Protein AF-R9GU99-F1 (afdb_monomer_lite)

pLDDT: mean 89.23, std 8.76, range [55.84, 96.19]

InterPro domains:
  IPR012910 TonB-dependent receptor, plug domain [PF07715] (3-31)
  IPR023997 TonB-dependent outer membrane protein SusC/RagA, conserved site [TIGR04057] (8-35)
  IPR037066 TonB-dependent receptor, plug domain superfamily [G3DSA:2.170.130.10] (1-40)
  IPR039426 TonB-dependent receptor-like [PS52016] (1-49)

Organism: NCBI:txid1150600

Secondary structure (DSSP, 8-state):
----GGGEEEEEEE-HHHHHHHHGGGGTT-EEEEEE-GGGGGG--TT--

Foldseek 3Di:
DDDDPVQWPDWDWADQVRQCVVPNPVQNRTDIDTDGDPVCPVVDDPPPD

Radius of gyration: 12.91 Å; chains: 1; bounding box: 24×25×30 Å

Sequence (49 aa):
MEISPDWIEKIEV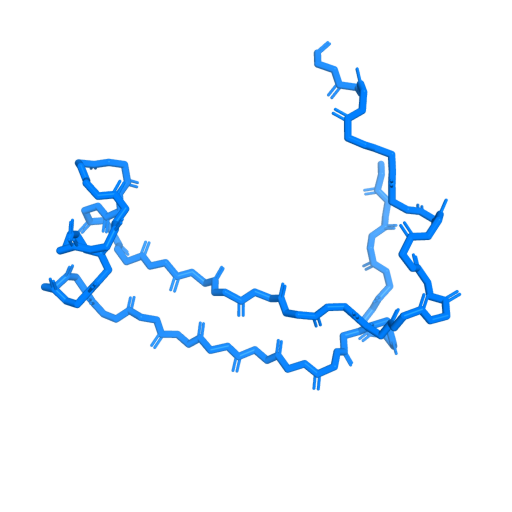LKEAKATALYGSKAANGVLLIEIKKAYASKIDFSQK

Structure (mmCIF, N/CA/C/O backbone):
data_AF-R9GU99-F1
#
_entry.id   AF-R9GU99-F1
#
loop_
_atom_site.group_PDB
_atom_site.id
_atom_site.type_symbol
_atom_site.label_atom_id
_atom_site.label_alt_id
_atom_site.label_comp_id
_atom_site.label_asym_id
_atom_site.label_entity_id
_atom_site.label_seq_id
_atom_site.pdbx_PDB_ins_code
_atom_site.Cartn_x
_atom_site.Cartn_y
_atom_site.Cartn_z
_atom_site.occupancy
_atom_site.B_iso_or_equiv
_atom_site.auth_seq_id
_atom_site.auth_comp_id
_atom_site.auth_asym_id
_atom_site.auth_atom_id
_atom_site.pdbx_PDB_model_num
ATOM 1 N N . MET A 1 1 ? -4.630 13.277 -12.931 1.00 62.41 1 MET A N 1
ATOM 2 C CA . MET A 1 1 ? -3.678 12.213 -12.56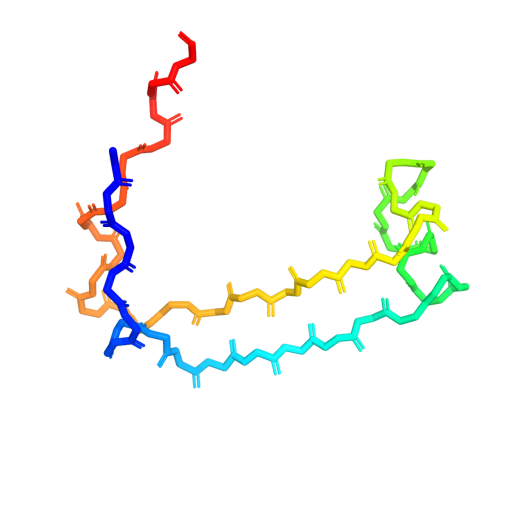1 1.00 62.41 1 MET A CA 1
ATOM 3 C C . MET A 1 1 ? -4.340 10.897 -12.900 1.00 62.41 1 MET A C 1
ATOM 5 O O . MET A 1 1 ? -5.411 10.635 -12.373 1.00 62.41 1 MET A O 1
ATOM 9 N N . GLU A 1 2 ? -3.770 10.138 -13.827 1.00 74.75 2 GLU A N 1
ATOM 10 C CA . GLU A 1 2 ? -4.297 8.831 -14.216 1.00 74.75 2 GLU A CA 1
ATOM 11 C C . GLU A 1 2 ? -3.336 7.758 -13.711 1.00 74.75 2 GLU A C 1
ATOM 13 O O . GLU A 1 2 ? -2.133 7.833 -13.962 1.00 74.75 2 GLU A O 1
ATOM 18 N N . ILE A 1 3 ? -3.863 6.796 -12.957 1.00 82.44 3 ILE A N 1
ATOM 19 C CA . ILE A 1 3 ? -3.128 5.603 -12.541 1.00 82.44 3 ILE A CA 1
ATOM 20 C C . ILE A 1 3 ? -3.584 4.482 -13.467 1.00 82.44 3 ILE A C 1
ATOM 22 O O . ILE A 1 3 ? -4.751 4.092 -13.436 1.00 82.44 3 ILE A O 1
ATOM 26 N N . SER A 1 4 ? -2.674 3.979 -14.299 1.00 89.56 4 SER A N 1
ATOM 27 C CA . SER A 1 4 ? -2.986 2.860 -15.188 1.00 89.56 4 SER A CA 1
ATOM 28 C C . SER A 1 4 ? -3.126 1.561 -14.380 1.00 89.56 4 SER A C 1
ATOM 30 O O . SER A 1 4 ? -2.273 1.288 -13.527 1.00 89.56 4 SER A O 1
ATOM 32 N N . PRO A 1 5 ? -4.143 0.722 -14.660 1.00 90.81 5 PRO A N 1
ATOM 33 C CA . PRO A 1 5 ? -4.307 -0.576 -14.00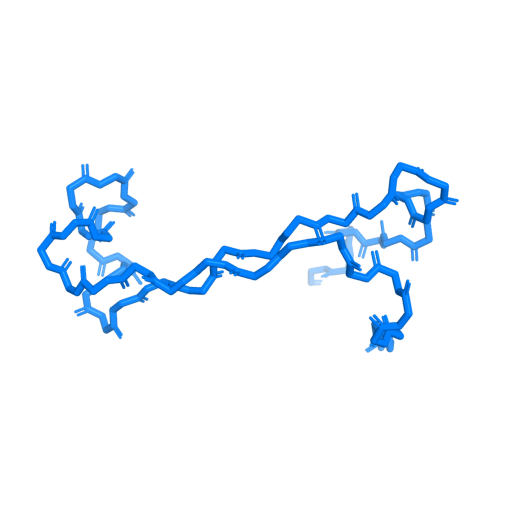4 1.00 90.81 5 PRO A CA 1
ATOM 34 C C . PRO A 1 5 ? -3.089 -1.496 -14.148 1.00 90.81 5 PRO A C 1
ATOM 36 O O . PRO A 1 5 ? -2.775 -2.251 -13.231 1.00 90.81 5 PRO A O 1
ATOM 39 N N . ASP A 1 6 ? -2.352 -1.396 -15.255 1.00 93.50 6 ASP A N 1
ATOM 40 C CA . ASP A 1 6 ? -1.197 -2.256 -15.539 1.00 93.50 6 ASP A CA 1
ATOM 41 C C . ASP A 1 6 ? -0.031 -2.040 -14.563 1.00 93.50 6 ASP A C 1
ATOM 43 O O . ASP A 1 6 ? 0.861 -2.890 -14.440 1.00 93.50 6 ASP A O 1
ATOM 47 N N . TRP A 1 7 ? -0.025 -0.906 -13.855 1.00 94.31 7 TRP A N 1
ATOM 48 C CA . TRP A 1 7 ? 0.999 -0.563 -12.869 1.00 94.31 7 TRP A CA 1
ATOM 49 C C . TRP A 1 7 ? 0.800 -1.283 -11.538 1.00 94.31 7 TRP A C 1
ATOM 51 O O . TRP A 1 7 ? 1.727 -1.331 -10.729 1.00 94.31 7 TRP A O 1
ATOM 61 N N . ILE A 1 8 ? -0.384 -1.842 -11.308 1.00 93.88 8 ILE A N 1
ATOM 62 C CA . ILE A 1 8 ? -0.738 -2.504 -10.061 1.00 93.88 8 ILE A CA 1
ATOM 63 C C . ILE A 1 8 ? 0.010 -3.837 -9.970 1.00 93.88 8 ILE A C 1
ATOM 65 O O . ILE A 1 8 ? -0.021 -4.660 -10.885 1.00 93.88 8 ILE A O 1
ATOM 69 N N . GLU A 1 9 ? 0.697 -4.030 -8.850 1.00 95.69 9 GLU A N 1
ATOM 70 C CA . GLU A 1 9 ? 1.314 -5.300 -8.465 1.00 95.69 9 GLU A CA 1
ATOM 71 C C . GLU A 1 9 ? 0.321 -6.139 -7.657 1.00 95.69 9 GLU A C 1
ATOM 73 O O . GLU A 1 9 ? 0.089 -7.309 -7.951 1.00 95.69 9 GLU A O 1
ATOM 78 N N . LYS A 1 10 ? -0.298 -5.525 -6.644 1.00 96.19 10 LYS A N 1
ATOM 79 C CA . LYS A 1 10 ? -1.193 -6.210 -5.713 1.00 96.19 10 LYS A CA 1
ATOM 80 C C . LYS A 1 10 ? -2.235 -5.248 -5.161 1.00 96.19 10 LYS A C 1
ATOM 82 O O . LYS A 1 10 ? -1.947 -4.082 -4.897 1.00 96.19 10 LYS A O 1
ATOM 87 N N . ILE A 1 11 ? -3.440 -5.771 -4.946 1.00 94.94 11 ILE A N 1
ATOM 88 C CA . ILE A 1 11 ? -4.505 -5.093 -4.208 1.00 94.94 11 ILE A CA 1
ATOM 89 C C . ILE A 1 11 ? -4.847 -5.940 -2.987 1.00 94.94 11 ILE A C 1
ATOM 91 O O . ILE A 1 11 ? -5.129 -7.132 -3.108 1.00 94.94 11 ILE A O 1
ATOM 95 N N . GLU A 1 12 ? -4.852 -5.321 -1.812 1.00 95.62 12 GLU A N 1
ATOM 96 C CA . GLU A 1 12 ? -5.331 -5.928 -0.574 1.00 95.62 12 GLU A CA 1
ATOM 97 C C . GLU A 1 12 ? -6.445 -5.076 0.035 1.00 95.62 12 GLU A C 1
ATOM 99 O O . GLU A 1 12 ? -6.314 -3.865 0.208 1.00 95.62 12 GLU A O 1
ATOM 104 N N . VAL A 1 13 ? -7.560 -5.726 0.371 1.00 94.31 13 VAL A N 1
ATOM 105 C CA . VAL A 1 13 ? -8.705 -5.082 1.020 1.00 94.31 13 VAL A CA 1
ATOM 106 C C . VAL A 1 13 ? -8.645 -5.376 2.512 1.00 94.31 13 VAL A C 1
ATOM 108 O O . VAL A 1 13 ? -8.803 -6.522 2.943 1.00 94.31 13 VAL A O 1
ATOM 111 N N . LEU A 1 14 ? -8.445 -4.336 3.314 1.00 93.94 14 LEU A N 1
ATOM 112 C CA . LEU A 1 14 ? -8.457 -4.423 4.767 1.00 93.94 14 LEU A CA 1
ATOM 113 C C . LEU A 1 14 ? -9.825 -3.997 5.294 1.00 93.94 14 LEU A C 1
ATOM 115 O O . LEU A 1 14 ? -10.270 -2.869 5.084 1.00 93.94 14 LEU A O 1
ATOM 119 N N . LYS A 1 15 ? -10.478 -4.912 6.014 1.00 89.12 15 LYS A N 1
ATOM 120 C CA . LYS A 1 15 ? -11.772 -4.660 6.658 1.00 89.12 15 LYS A CA 1
ATOM 121 C C . LYS A 1 15 ? -11.601 -3.885 7.966 1.00 89.12 15 LYS A C 1
ATOM 123 O O . LYS A 1 15 ? -10.579 -4.025 8.639 1.00 89.12 15 LYS A O 1
ATOM 128 N N . GLU A 1 16 ? -12.631 -3.115 8.305 1.00 86.88 16 GLU A N 1
ATOM 129 C CA . GLU A 1 16 ? -12.756 -2.134 9.398 1.00 86.88 16 GLU A CA 1
ATOM 130 C C . GLU A 1 16 ? -11.802 -2.348 10.583 1.00 86.88 16 GLU A C 1
ATOM 132 O O . GLU A 1 16 ? -10.887 -1.549 10.782 1.00 86.88 16 GLU A O 1
ATOM 137 N N . ALA A 1 17 ? -11.946 -3.443 11.338 1.00 89.06 17 ALA A N 1
ATOM 138 C CA . ALA A 1 17 ? -11.137 -3.682 12.536 1.00 89.06 17 ALA A CA 1
ATOM 139 C C . ALA A 1 17 ? -9.624 -3.788 12.244 1.00 89.06 17 ALA A C 1
ATOM 141 O O . ALA A 1 17 ? -8.813 -3.189 12.949 1.00 89.06 17 ALA A O 1
ATOM 142 N N . LYS A 1 18 ? -9.232 -4.499 11.175 1.00 91.12 18 LYS A N 1
ATOM 143 C CA . LYS A 1 18 ? -7.820 -4.659 10.772 1.00 91.12 18 LYS A CA 1
ATOM 144 C C . LYS A 1 18 ? -7.260 -3.359 10.186 1.00 91.12 18 LYS A C 1
ATOM 146 O O . LYS A 1 18 ? -6.106 -3.024 10.430 1.00 91.12 18 LYS A O 1
ATOM 151 N N . ALA A 1 19 ? -8.076 -2.623 9.433 1.00 93.12 19 ALA A N 1
ATOM 152 C CA . ALA A 1 19 ? -7.687 -1.355 8.824 1.00 93.12 19 ALA A CA 1
ATOM 153 C C . ALA A 1 19 ? -7.490 -0.252 9.880 1.00 93.12 19 ALA A C 1
ATOM 155 O O . ALA A 1 19 ? -6.477 0.445 9.871 1.00 93.12 19 ALA A O 1
ATOM 156 N N . THR A 1 20 ? -8.412 -0.149 10.837 1.00 92.81 20 THR A N 1
ATOM 157 C CA . THR A 1 20 ? -8.367 0.839 11.926 1.00 92.81 20 THR A CA 1
ATOM 158 C C . THR A 1 20 ? -7.193 0.588 12.870 1.00 92.81 20 THR A C 1
ATOM 160 O O . THR A 1 20 ? -6.537 1.539 13.286 1.00 92.81 20 THR A O 1
ATOM 163 N N . ALA A 1 21 ? -6.875 -0.679 13.163 1.00 93.81 21 ALA A N 1
ATOM 164 C CA . ALA A 1 21 ? -5.725 -1.030 13.998 1.00 93.81 21 ALA A CA 1
ATOM 165 C C . ALA A 1 21 ? -4.385 -0.552 13.407 1.00 93.81 21 ALA A C 1
ATOM 167 O O . ALA A 1 21 ? -3.472 -0.222 14.158 1.00 93.81 21 ALA A O 1
ATOM 168 N N . LEU A 1 22 ? -4.270 -0.502 12.075 1.00 92.69 22 LEU A N 1
ATOM 169 C CA . LEU A 1 22 ? -3.041 -0.112 11.379 1.00 92.69 22 LEU A CA 1
ATOM 170 C C . LEU A 1 22 ? -2.993 1.380 11.015 1.00 92.69 22 LEU A C 1
ATOM 172 O O . LEU A 1 22 ? -1.930 1.990 11.082 1.00 92.69 22 LEU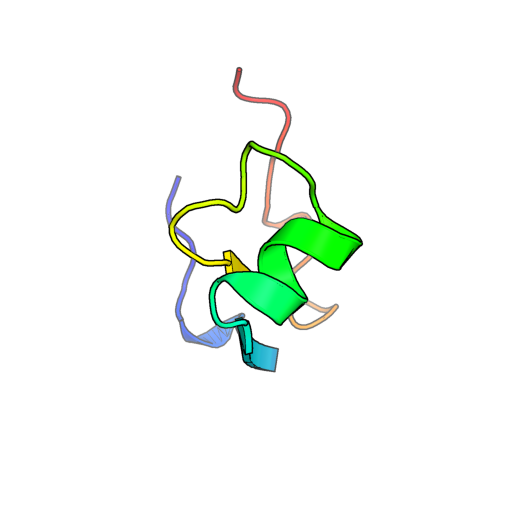 A O 1
ATOM 176 N N . TYR A 1 23 ? -4.125 1.971 10.627 1.00 92.69 23 TYR A N 1
ATOM 177 C CA . TYR A 1 23 ? -4.179 3.310 10.019 1.00 92.69 23 TYR A CA 1
ATOM 178 C C . TYR A 1 23 ? -5.061 4.313 10.789 1.00 92.69 23 TYR A C 1
ATOM 180 O O . TYR A 1 23 ? -5.221 5.461 10.365 1.00 92.69 23 TYR A O 1
ATOM 188 N N . GLY A 1 24 ? -5.611 3.913 11.938 1.00 91.75 24 GLY A N 1
ATOM 189 C CA . GLY A 1 24 ? -6.373 4.773 12.843 1.00 91.75 24 GLY A CA 1
ATOM 190 C C . GLY A 1 24 ? -7.754 5.171 12.317 1.00 91.75 24 GLY A C 1
ATOM 191 O O . GLY A 1 24 ? -8.323 4.529 11.438 1.00 91.75 24 GLY A O 1
ATOM 192 N N . SER A 1 25 ? -8.305 6.264 12.855 1.00 93.12 25 SER A N 1
ATOM 193 C CA . SER A 1 25 ? -9.683 6.709 12.578 1.00 93.12 25 SER A CA 1
ATOM 194 C C . SER A 1 25 ? -9.970 7.002 11.101 1.00 93.12 25 SER A C 1
ATOM 196 O O . SER A 1 25 ? -11.108 6.874 10.659 1.00 93.12 25 SER A O 1
ATOM 198 N N . LYS A 1 26 ? -8.944 7.337 10.309 1.00 90.06 26 LYS A N 1
ATOM 199 C CA . LYS A 1 26 ? -9.070 7.556 8.858 1.00 90.06 26 LYS A CA 1
ATOM 200 C C . LYS A 1 26 ? -9.450 6.286 8.089 1.00 90.06 26 LYS A C 1
ATOM 202 O O . LYS A 1 26 ? -9.955 6.381 6.978 1.00 90.06 26 LYS A O 1
ATOM 207 N N . ALA A 1 27 ? -9.222 5.119 8.685 1.00 94.31 27 ALA A N 1
ATOM 208 C CA . ALA A 1 27 ? -9.516 3.809 8.122 1.00 94.31 27 ALA A CA 1
ATOM 209 C C . ALA A 1 27 ? -10.823 3.193 8.645 1.00 94.31 27 ALA A C 1
ATOM 211 O O . ALA A 1 27 ? -11.053 1.999 8.452 1.00 94.31 27 ALA A O 1
ATOM 212 N N . ALA A 1 28 ? -11.688 3.993 9.282 1.00 94.12 28 ALA A N 1
ATOM 213 C CA . ALA A 1 28 ? -12.954 3.521 9.845 1.00 94.12 28 ALA A CA 1
ATOM 214 C C . ALA A 1 28 ? -13.857 2.830 8.807 1.00 94.12 28 ALA A C 1
ATOM 216 O O . ALA A 1 28 ? -14.555 1.882 9.144 1.00 94.12 28 ALA A O 1
ATOM 217 N N . ASN A 1 29 ? -13.786 3.248 7.540 1.00 94.25 29 ASN A N 1
ATOM 218 C CA . ASN A 1 29 ? -14.564 2.668 6.438 1.00 94.25 29 ASN A CA 1
ATOM 219 C C . ASN A 1 29 ? -13.830 1.522 5.710 1.00 94.25 29 ASN A C 1
ATOM 221 O O . ASN A 1 29 ? -14.239 1.111 4.625 1.00 94.25 29 ASN A O 1
ATOM 225 N N . GLY A 1 30 ? -12.726 1.026 6.274 1.00 93.56 30 GLY A N 1
ATOM 226 C CA . GLY A 1 30 ? -11.817 0.097 5.608 1.00 93.56 30 GLY A CA 1
ATOM 227 C C . GLY A 1 30 ? -10.735 0.800 4.783 1.00 93.56 30 GLY A C 1
ATOM 228 O O . GLY A 1 30 ? -10.755 2.015 4.582 1.00 93.56 30 GLY A O 1
ATOM 229 N N . VAL A 1 31 ? -9.750 0.021 4.332 1.00 95.38 31 VAL A N 1
ATOM 230 C CA . VAL A 1 31 ? -8.609 0.503 3.536 1.00 95.38 31 VAL A CA 1
ATOM 231 C C . VAL A 1 31 ? -8.404 -0.399 2.332 1.00 95.38 31 VAL A C 1
ATOM 233 O O . VAL A 1 31 ? -8.429 -1.625 2.446 1.00 95.38 31 VAL A O 1
ATOM 236 N N . LEU A 1 32 ? -8.143 0.227 1.189 1.00 94.50 32 LEU A N 1
ATOM 237 C CA . LEU A 1 32 ? -7.616 -0.437 0.009 1.00 94.50 32 LEU A CA 1
ATOM 238 C C . LEU A 1 32 ? -6.110 -0.176 -0.059 1.00 94.50 32 LEU A C 1
ATOM 240 O O . LEU A 1 32 ? -5.688 0.959 -0.274 1.00 94.50 32 LEU A O 1
ATOM 244 N N . LEU A 1 33 ? -5.303 -1.213 0.146 1.00 93.56 33 LEU A N 1
ATOM 245 C CA . LEU A 1 33 ? -3.857 -1.144 -0.024 1.00 93.56 33 LEU A CA 1
ATOM 246 C C . LEU A 1 33 ? -3.519 -1.537 -1.463 1.00 93.56 33 LEU A C 1
ATOM 248 O O . LEU A 1 33 ? -3.813 -2.654 -1.887 1.00 93.56 33 LEU A O 1
ATOM 252 N N . ILE A 1 34 ? -2.915 -0.612 -2.206 1.00 92.75 34 ILE A N 1
ATOM 253 C CA . ILE A 1 34 ? -2.487 -0.828 -3.589 1.00 92.75 34 ILE A CA 1
ATOM 254 C C . ILE A 1 34 ? -0.964 -0.768 -3.622 1.00 92.75 34 ILE A C 1
ATOM 256 O O . ILE A 1 34 ? -0.368 0.261 -3.304 1.00 92.75 34 ILE A O 1
ATOM 260 N N . GLU A 1 35 ? -0.340 -1.870 -4.015 1.00 94.19 35 GLU A N 1
ATOM 261 C CA . GLU A 1 35 ? 1.093 -1.938 -4.271 1.00 94.19 35 GLU A CA 1
ATOM 262 C C . GLU A 1 35 ? 1.342 -1.732 -5.766 1.00 94.19 35 GLU A C 1
ATOM 264 O O . GLU A 1 35 ? 0.663 -2.317 -6.613 1.00 94.19 35 GLU A O 1
ATOM 269 N N . ILE A 1 36 ? 2.317 -0.885 -6.094 1.00 94.88 36 ILE A N 1
ATOM 270 C CA . ILE A 1 36 ? 2.663 -0.525 -7.470 1.00 94.88 36 ILE A CA 1
ATOM 271 C C . ILE A 1 36 ? 3.974 -1.204 -7.854 1.00 94.88 36 ILE A C 1
ATOM 273 O O . ILE A 1 36 ? 4.953 -1.182 -7.103 1.00 94.88 36 ILE A O 1
ATOM 277 N N . LYS A 1 37 ? 4.010 -1.764 -9.063 1.00 95.06 37 LYS A N 1
ATOM 278 C CA . LYS A 1 37 ? 5.220 -2.301 -9.691 1.00 95.06 37 LYS A CA 1
ATOM 279 C C . LYS A 1 37 ? 6.329 -1.255 -9.665 1.00 95.06 37 LYS A C 1
ATOM 281 O O . LYS A 1 37 ? 6.150 -0.129 -10.134 1.00 95.06 37 LYS A O 1
ATOM 286 N N . LYS A 1 38 ? 7.521 -1.654 -9.212 1.00 92.69 38 LYS A N 1
ATOM 287 C CA . LYS A 1 38 ? 8.685 -0.755 -9.069 1.00 92.69 38 LYS A CA 1
ATOM 288 C C . LYS A 1 38 ? 9.006 0.040 -10.341 1.00 92.69 38 LYS A C 1
ATOM 290 O O . LYS A 1 38 ? 9.396 1.197 -10.243 1.00 92.69 38 LYS A O 1
ATOM 295 N N . ALA A 1 39 ? 8.788 -0.551 -11.520 1.00 94.06 39 ALA A N 1
ATOM 296 C CA . ALA A 1 39 ? 9.016 0.091 -12.818 1.00 94.06 39 ALA A CA 1
ATOM 297 C C . ALA A 1 39 ? 8.168 1.357 -13.060 1.00 94.06 39 ALA A C 1
ATOM 299 O O . ALA A 1 39 ? 8.532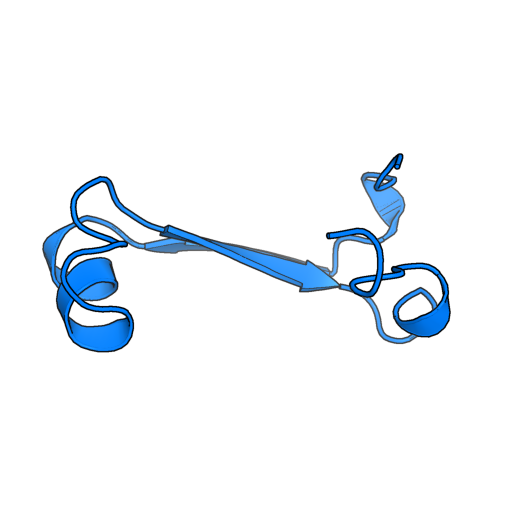 2.181 -13.897 1.00 94.06 39 ALA A O 1
ATOM 300 N N . TYR A 1 40 ? 7.054 1.525 -12.341 1.00 92.50 40 TYR A N 1
ATOM 301 C CA . TYR A 1 40 ? 6.150 2.666 -12.493 1.00 92.50 40 TYR A CA 1
ATOM 302 C C . TYR A 1 40 ? 6.127 3.592 -11.271 1.00 92.50 40 TYR A C 1
ATOM 304 O O . TYR A 1 40 ? 5.399 4.578 -11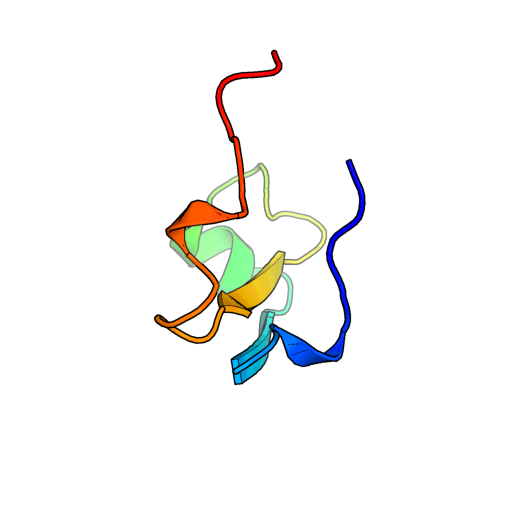.284 1.00 92.50 40 TYR A O 1
ATOM 312 N N . ALA A 1 41 ? 6.943 3.337 -10.240 1.00 87.56 41 ALA A N 1
ATOM 313 C CA . ALA A 1 41 ? 6.964 4.150 -9.020 1.00 87.56 41 ALA A CA 1
ATOM 314 C C . ALA A 1 41 ? 7.293 5.631 -9.293 1.00 87.56 41 ALA A C 1
ATOM 316 O O . ALA A 1 41 ? 6.704 6.515 -8.682 1.00 87.56 41 ALA A O 1
ATOM 317 N N . SER A 1 42 ? 8.176 5.909 -10.258 1.00 88.25 42 SER A N 1
ATOM 318 C CA . SER A 1 42 ? 8.541 7.274 -10.668 1.00 88.25 42 SER A CA 1
ATOM 319 C C . SER A 1 42 ? 7.464 7.996 -11.482 1.00 88.25 42 SER A C 1
ATOM 321 O O . SER A 1 42 ? 7.586 9.195 -11.715 1.00 88.25 42 SER A O 1
ATOM 323 N N . LYS A 1 43 ? 6.422 7.287 -11.935 1.00 86.88 43 LYS A N 1
ATOM 324 C CA . LYS A 1 43 ? 5.312 7.875 -12.698 1.00 86.88 43 LYS A CA 1
ATOM 325 C C . LYS A 1 43 ? 4.212 8.446 -11.807 1.00 86.88 43 LYS A C 1
ATOM 327 O O . LYS A 1 43 ? 3.292 9.073 -12.324 1.00 86.88 43 LYS A O 1
ATOM 332 N N . ILE A 1 44 ? 4.289 8.220 -10.495 1.00 85.00 44 ILE A N 1
ATOM 333 C CA . ILE A 1 44 ? 3.302 8.711 -9.538 1.00 85.00 44 ILE A CA 1
ATOM 334 C C . ILE A 1 44 ? 3.873 9.937 -8.833 1.00 85.00 44 ILE A C 1
ATOM 336 O O . ILE A 1 44 ? 4.853 9.845 -8.097 1.00 85.00 44 ILE A O 1
ATOM 340 N N . ASP A 1 45 ? 3.242 11.084 -9.064 1.00 82.06 45 ASP A N 1
ATOM 341 C CA . ASP A 1 45 ? 3.602 12.343 -8.425 1.00 82.06 45 ASP A CA 1
ATOM 342 C C . ASP A 1 45 ? 2.647 12.642 -7.263 1.00 82.06 45 ASP A C 1
ATOM 344 O O . ASP A 1 45 ? 1.498 13.011 -7.474 1.00 82.06 45 ASP A O 1
ATOM 348 N N . PHE A 1 46 ? 3.123 12.505 -6.027 1.00 80.00 46 PHE A N 1
ATOM 349 C CA . PHE A 1 46 ? 2.343 12.821 -4.825 1.00 80.00 46 PHE A CA 1
ATOM 350 C C . PHE A 1 46 ? 2.466 14.290 -4.379 1.00 80.00 46 PHE A C 1
ATOM 352 O O . PHE A 1 46 ? 1.959 14.646 -3.316 1.00 80.00 46 PHE A O 1
ATOM 359 N N . SER A 1 47 ? 3.158 15.142 -5.143 1.00 79.75 47 SER A N 1
ATOM 360 C CA . SER A 1 47 ? 3.387 16.549 -4.784 1.00 79.75 47 SER A CA 1
ATOM 361 C C . SER A 1 47 ? 2.197 17.463 -5.081 1.00 79.75 47 SER A C 1
ATOM 363 O O . SER A 1 47 ? 2.123 18.560 -4.530 1.00 79.75 47 SER A O 1
ATOM 365 N N . GLN A 1 48 ? 1.253 17.007 -5.908 1.00 62.59 48 GLN A N 1
ATOM 366 C CA . GLN A 1 48 ? 0.020 17.731 -6.201 1.00 62.59 48 GLN A CA 1
ATOM 367 C C . GLN A 1 48 ? -0.891 17.686 -4.966 1.00 62.59 48 GLN A C 1
ATOM 369 O O . GLN A 1 48 ? -1.589 16.698 -4.730 1.00 62.59 48 GLN A O 1
ATOM 374 N N . LYS A 1 49 ? -0.833 18.747 -4.160 1.00 55.84 49 LYS A N 1
ATOM 375 C CA . LYS A 1 49 ? -1.703 18.993 -3.011 1.00 55.84 49 LYS A CA 1
ATOM 376 C C . LYS A 1 49 ? -2.635 20.160 -3.296 1.00 55.84 49 LYS A C 1
ATOM 378 O O . LYS A 1 49 ? -2.153 21.147 -3.892 1.00 55.84 49 LYS A O 1
#